Protein AF-A0A1P8UFD6-F1 (afdb_monomer)

Solvent-accessible surface area (backbone atoms only — not comparable to full-atom values): 7555 Å² total; per-residue (Å²): 134,87,45,67,53,75,50,69,72,81,63,64,44,79,50,73,41,66,46,64,85,55,98,42,73,66,56,28,50,53,53,52,51,52,28,51,78,70,67,54,51,80,67,52,35,95,75,38,32,60,72,43,79,49,75,43,75,45,88,86,72,71,88,52,79,48,76,44,81,41,98,66,82,76,79,80,52,69,70,56,52,50,52,51,50,55,52,46,54,53,50,42,54,51,49,48,56,49,31,59,71,72,67,48,57,66,66,62,41,50,53,56,41,50,54,53,51,38,50,73,74,69,51,128

Sequence (124 aa):
MRKYIVSYALDYTHDVSVGVEAETKEAALAKAESAFNEGTIWDDTRRIPLLYDDFNESDGNTLEFEAEEVDAWPKPDASVLDLKSRQMALSVCRQIVQSARDGEDKAQAFDRVYESALLALGGA

pLDDT: mean 90.39, std 9.17, range [41.06, 98.38]

Mean predicted aligned error: 7.66 Å

Nearest PDB structures (foldseek):
  8ap6-assembly1_O  TM=7.204E-01  e=4.189E+00  Trypanosoma brucei brucei

Organism: NCBI:txid1765967

Radius of gyration: 23.04 Å; Cα contacts (8 Å, |Δi|>4): 125; chains: 1; bounding box: 44×55×53 Å

Foldseek 3Di:
DWDKDKDWDFDWDWDWDKDADDPDPVRRVVVCVVCVVVVNLPVCDPRIHTPDTDIHTDPPDDTDMDMDIDPDDDDDDPVVLVVLLVVLVVVLVVQQVVCVVVVHDNVVSVVVSVVSNCVSNVHD

Structure (mmCIF, N/CA/C/O backbone):
data_AF-A0A1P8UFD6-F1
#
_entry.id   AF-A0A1P8UFD6-F1
#
loop_
_atom_site.group_PDB
_atom_site.id
_atom_site.type_symbol
_atom_site.label_atom_id
_atom_site.label_alt_id
_atom_site.label_comp_id
_atom_site.label_asym_id
_atom_site.label_entity_id
_atom_site.label_seq_id
_atom_site.pdbx_PDB_ins_code
_atom_site.Cartn_x
_atom_site.Cartn_y
_atom_site.Cartn_z
_atom_site.occupancy
_atom_site.B_iso_or_equiv
_atom_site.auth_seq_id
_atom_site.auth_comp_id
_atom_site.auth_asym_id
_atom_site.auth_atom_id
_atom_site.pdbx_PDB_model_num
ATOM 1 N N . MET A 1 1 ? 1.266 -31.495 -17.723 1.00 85.25 1 MET A N 1
ATOM 2 C CA . MET A 1 1 ? 1.275 -31.052 -16.310 1.00 85.25 1 MET A CA 1
ATOM 3 C C . MET A 1 1 ? -0.008 -30.285 -16.048 1.00 85.25 1 MET A C 1
ATOM 5 O O . MET A 1 1 ? -0.476 -29.629 -16.972 1.00 85.25 1 MET A O 1
ATOM 9 N N . ARG A 1 2 ? -0.580 -30.413 -14.848 1.00 95.69 2 ARG A N 1
ATOM 10 C CA . ARG A 1 2 ? -1.780 -29.672 -14.422 1.00 95.69 2 ARG A CA 1
ATOM 11 C C . ARG A 1 2 ? -1.380 -28.271 -13.950 1.00 95.69 2 ARG A C 1
ATOM 13 O O . ARG A 1 2 ? -0.229 -28.091 -13.547 1.00 95.69 2 ARG A O 1
ATOM 20 N N . LYS A 1 3 ? -2.285 -27.296 -14.033 1.00 97.50 3 LYS A N 1
ATOM 21 C CA . LYS A 1 3 ? -2.061 -25.928 -13.540 1.00 97.50 3 LYS A CA 1
ATOM 22 C C . LYS A 1 3 ? -2.966 -25.683 -12.343 1.00 97.50 3 LYS A C 1
ATOM 24 O O . LYS A 1 3 ? -4.079 -26.193 -12.311 1.00 97.50 3 LYS A O 1
ATOM 29 N N . TYR A 1 4 ? -2.484 -24.881 -11.405 1.00 97.94 4 TYR A N 1
ATOM 30 C CA . TYR A 1 4 ? -3.227 -24.504 -10.212 1.00 97.94 4 TYR A CA 1
ATOM 31 C C . TYR A 1 4 ? -3.125 -22.995 -9.999 1.00 97.94 4 TYR A C 1
ATOM 33 O O . TYR A 1 4 ? -2.080 -22.403 -10.296 1.00 97.94 4 TYR A O 1
ATOM 41 N N . ILE A 1 5 ? -4.194 -22.387 -9.498 1.00 97.62 5 ILE A N 1
ATOM 42 C CA . ILE A 1 5 ? -4.142 -21.102 -8.799 1.00 97.62 5 ILE A CA 1
ATOM 43 C C . ILE A 1 5 ? -3.935 -21.433 -7.325 1.00 97.62 5 ILE A C 1
ATOM 45 O O . ILE A 1 5 ? -4.635 -22.294 -6.801 1.00 97.62 5 ILE A O 1
ATOM 49 N N . VAL A 1 6 ? -2.958 -20.793 -6.682 1.00 97.31 6 VAL A N 1
ATOM 50 C CA . VAL A 1 6 ? -2.698 -20.949 -5.247 1.00 97.31 6 VAL A CA 1
ATOM 51 C C . VAL A 1 6 ? -2.900 -19.599 -4.581 1.00 97.31 6 VAL A C 1
ATOM 53 O O . VAL A 1 6 ? -2.284 -18.617 -4.998 1.00 97.31 6 VAL A O 1
ATOM 56 N N . SER A 1 7 ? -3.759 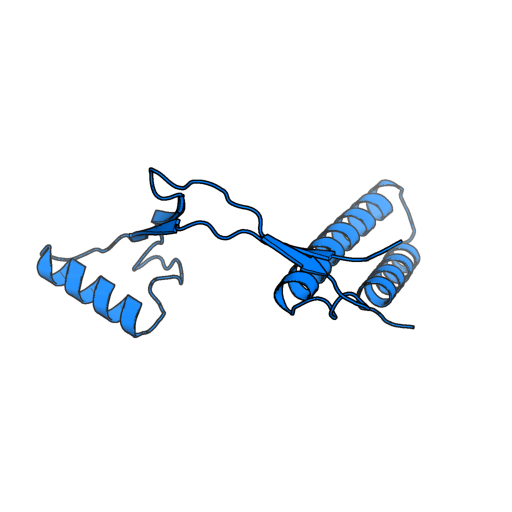-19.554 -3.571 1.00 96.38 7 SER A N 1
ATOM 57 C CA . SER A 1 7 ? -4.133 -18.338 -2.850 1.00 96.38 7 SER A CA 1
ATOM 58 C C . SER A 1 7 ? -4.019 -18.536 -1.345 1.00 96.38 7 SER A C 1
ATOM 60 O O . SER A 1 7 ? -4.054 -19.657 -0.847 1.00 96.38 7 SER A O 1
ATOM 62 N N . TYR A 1 8 ? -3.877 -17.428 -0.629 1.00 95.44 8 TYR A N 1
ATOM 63 C CA . TYR A 1 8 ? -4.041 -17.339 0.816 1.00 95.44 8 TYR A CA 1
ATOM 64 C C . TYR A 1 8 ? -4.620 -15.957 1.138 1.00 95.44 8 TYR A C 1
ATOM 66 O O . TYR A 1 8 ? -4.522 -15.037 0.320 1.00 95.44 8 TYR A O 1
ATOM 74 N N . ALA A 1 9 ? -5.209 -15.811 2.320 1.00 92.69 9 ALA A N 1
ATOM 75 C CA . ALA A 1 9 ? -5.672 -14.535 2.850 1.00 92.69 9 ALA A CA 1
ATOM 76 C C . ALA A 1 9 ? -5.184 -14.380 4.294 1.00 92.69 9 ALA A C 1
ATOM 78 O O . ALA A 1 9 ? -5.015 -15.371 5.002 1.00 92.69 9 ALA A O 1
ATOM 79 N N . LEU A 1 10 ? -4.931 -13.140 4.707 1.00 92.50 10 LEU A N 1
ATOM 80 C CA . LEU A 1 10 ? -4.557 -12.784 6.073 1.00 92.50 10 LEU A CA 1
ATOM 81 C C . LEU A 1 10 ? -5.387 -11.579 6.501 1.00 92.50 10 LEU A C 1
ATOM 83 O O . LEU A 1 10 ? -5.606 -10.666 5.700 1.00 92.50 10 LEU A O 1
ATOM 87 N N . ASP A 1 11 ? -5.806 -11.571 7.762 1.00 92.25 11 ASP A N 1
ATOM 88 C CA . ASP A 1 11 ? -6.469 -10.414 8.344 1.00 92.25 11 ASP A CA 1
ATOM 89 C C . ASP A 1 11 ? -5.426 -9.365 8.737 1.00 92.25 11 ASP A C 1
ATOM 91 O O . ASP A 1 11 ? -4.454 -9.665 9.436 1.00 92.25 11 ASP A O 1
ATOM 95 N N . TYR A 1 12 ? -5.656 -8.123 8.320 1.00 93.00 12 TYR A N 1
ATOM 96 C CA . TYR A 1 12 ? -4.831 -6.975 8.683 1.00 93.00 12 TYR A CA 1
ATOM 97 C C . TYR A 1 12 ? -5.666 -5.923 9.411 1.00 93.00 12 TYR A C 1
ATOM 99 O O . TYR A 1 12 ? -6.829 -5.688 9.078 1.00 93.00 12 TYR A O 1
ATOM 107 N N . THR A 1 13 ? -5.038 -5.249 10.367 1.00 94.69 13 THR A N 1
ATOM 108 C CA . THR A 1 13 ? -5.534 -4.009 10.965 1.00 94.69 13 THR A CA 1
ATOM 109 C C . THR A 1 13 ? -4.897 -2.827 10.246 1.00 94.69 13 THR A C 1
ATOM 111 O O . THR A 1 13 ? -3.683 -2.797 10.063 1.00 94.69 13 THR A O 1
ATOM 114 N N . HIS A 1 14 ? -5.713 -1.860 9.822 1.00 95.25 14 HIS A N 1
ATOM 115 C CA . HIS A 1 14 ? -5.233 -0.602 9.247 1.00 95.25 14 HIS A CA 1
ATOM 116 C C . HIS A 1 14 ? -5.062 0.430 10.358 1.00 95.25 14 HIS A C 1
ATOM 118 O O . HIS A 1 14 ? -6.049 0.928 10.902 1.00 95.25 14 HIS A O 1
ATOM 124 N N . ASP A 1 15 ? -3.816 0.732 10.704 1.00 95.00 15 ASP A N 1
ATOM 125 C CA . ASP A 1 15 ? -3.471 1.665 11.768 1.00 95.00 15 ASP A CA 1
ATOM 126 C C . ASP A 1 15 ? -3.040 3.001 11.170 1.00 95.00 15 ASP A C 1
ATOM 128 O O . ASP A 1 15 ? -2.092 3.091 10.389 1.00 95.00 15 ASP A O 1
ATOM 132 N N . VAL A 1 16 ? -3.742 4.066 11.558 1.00 96.31 16 VAL A N 1
ATOM 133 C CA . VAL A 1 16 ? -3.564 5.394 10.967 1.00 96.31 16 VAL A CA 1
ATOM 134 C C . VAL A 1 16 ? -3.510 6.444 12.058 1.00 96.31 16 VAL A C 1
ATOM 136 O O . VAL A 1 16 ? -4.338 6.473 12.968 1.00 96.31 16 VAL A O 1
ATOM 139 N N . SER A 1 17 ? -2.531 7.339 11.964 1.00 97.62 17 SER A N 1
ATOM 140 C CA . SER A 1 17 ? -2.415 8.508 12.832 1.00 97.62 17 SER A CA 1
ATOM 141 C C . SER A 1 17 ? -2.255 9.766 11.995 1.00 97.62 17 SER A C 1
ATOM 143 O O . SER A 1 17 ? -1.407 9.828 11.109 1.00 97.62 17 SER A O 1
ATOM 145 N N . VAL A 1 18 ? -3.029 10.799 12.320 1.00 98.19 18 VAL A N 1
ATOM 146 C CA . VAL A 1 18 ? -2.941 12.121 11.691 1.00 98.19 18 VAL A CA 1
ATOM 147 C C . VAL A 1 18 ? -2.715 13.205 12.734 1.00 98.19 18 VAL A C 1
ATOM 149 O O . VAL A 1 18 ? -3.159 13.099 13.879 1.00 98.19 18 VAL A O 1
ATOM 152 N N . GLY A 1 19 ? -2.028 14.273 12.340 1.00 98.12 19 GLY A N 1
ATOM 153 C CA . GLY A 1 19 ? -1.910 15.470 13.160 1.00 98.12 19 GLY A CA 1
ATOM 154 C C . GLY A 1 19 ? -3.186 16.297 13.072 1.00 98.12 19 GLY A C 1
ATOM 155 O O . GLY A 1 19 ? -3.683 16.556 11.981 1.00 98.12 19 GLY A O 1
ATOM 156 N N . VAL A 1 20 ? -3.718 16.744 14.209 1.00 97.69 20 VAL A N 1
ATOM 157 C CA . VAL A 1 20 ? -4.866 17.659 14.233 1.00 97.69 20 VAL A CA 1
ATOM 158 C C . VAL A 1 20 ? -4.644 18.738 15.279 1.00 97.69 20 VAL A C 1
ATOM 160 O O . VAL A 1 20 ? -4.549 18.457 16.472 1.00 97.69 20 VAL A O 1
ATOM 163 N N . GLU A 1 21 ? -4.624 19.992 14.837 1.00 97.62 21 GLU A N 1
ATOM 164 C CA . GLU A 1 21 ? -4.659 21.144 15.737 1.00 97.62 21 GLU A CA 1
ATOM 165 C C . GLU A 1 21 ? -6.111 21.516 16.063 1.00 97.62 21 GLU A C 1
ATOM 167 O O . GLU A 1 21 ? -6.923 21.802 15.172 1.00 97.62 21 GLU A O 1
ATOM 172 N N . ALA A 1 22 ? -6.464 21.530 17.347 1.00 97.50 22 ALA A N 1
ATOM 173 C CA . ALA A 1 22 ? -7.780 21.941 17.824 1.00 97.50 22 ALA A CA 1
ATOM 174 C C . ALA A 1 22 ? -7.724 22.425 19.280 1.00 97.50 22 ALA A C 1
ATOM 176 O O . ALA A 1 22 ? -6.801 22.095 20.018 1.00 97.50 22 ALA A O 1
ATOM 177 N N . GLU A 1 23 ? -8.736 23.190 19.692 1.00 97.62 23 GLU A N 1
ATOM 178 C CA . GLU A 1 23 ? -8.850 23.710 21.063 1.00 97.62 23 GLU A CA 1
ATOM 179 C C . GLU A 1 23 ? -9.205 22.616 22.082 1.00 97.62 23 GLU A C 1
ATOM 181 O O . GLU A 1 23 ? -8.850 22.721 23.255 1.00 97.62 23 GLU A O 1
ATOM 186 N N . THR A 1 24 ? -9.890 21.555 21.641 1.00 98.38 24 THR A N 1
ATOM 187 C CA . THR A 1 24 ? -10.275 20.410 22.474 1.00 98.38 24 THR A CA 1
ATOM 188 C C . THR A 1 24 ? -10.092 19.091 21.733 1.00 98.38 24 THR A C 1
ATOM 190 O O . THR A 1 24 ? -10.006 19.046 20.501 1.00 98.38 24 THR A O 1
ATOM 193 N N . LYS A 1 25 ? -10.083 17.991 22.494 1.00 98.12 25 LYS A N 1
ATOM 194 C CA . LYS A 1 25 ? -10.028 16.632 21.947 1.00 98.12 25 LYS A CA 1
ATOM 195 C C . LYS A 1 25 ? -11.230 16.343 21.046 1.00 98.12 25 LYS A C 1
ATOM 197 O O . LYS A 1 25 ? -11.075 15.757 19.982 1.00 98.12 25 LYS A O 1
ATOM 202 N N . GLU A 1 26 ? -12.417 16.779 21.444 1.00 98.38 26 GLU A N 1
ATOM 203 C CA . GLU A 1 26 ? -13.665 16.566 20.708 1.00 98.38 26 GLU A CA 1
ATOM 204 C C . GLU A 1 26 ? -13.637 17.306 19.368 1.00 98.38 26 GLU A C 1
ATOM 206 O O . GLU A 1 26 ? -14.022 16.751 18.342 1.00 98.38 26 GLU A O 1
ATOM 211 N N . ALA A 1 27 ? -13.105 18.532 19.354 1.00 98.19 27 ALA A N 1
ATOM 212 C CA . ALA A 1 27 ? -12.911 19.285 18.122 1.00 98.19 27 ALA A CA 1
ATOM 213 C C . ALA A 1 27 ? -11.859 18.632 17.208 1.00 98.19 27 ALA A C 1
ATOM 215 O O . ALA A 1 27 ? -12.016 18.666 15.988 1.00 98.19 27 ALA A O 1
ATOM 216 N N . ALA A 1 28 ? -10.809 18.018 17.768 1.00 98.06 28 ALA A N 1
ATOM 217 C CA . ALA A 1 28 ? -9.837 17.261 16.982 1.00 98.06 28 ALA A CA 1
ATOM 218 C C . ALA A 1 28 ? -10.472 16.021 16.329 1.00 98.06 28 ALA A C 1
ATOM 220 O O . ALA A 1 28 ? -10.290 15.800 15.133 1.00 98.06 28 ALA A O 1
ATOM 221 N N . LEU A 1 29 ? -11.271 15.263 17.089 1.00 98.12 29 LEU A N 1
ATOM 222 C CA . LEU A 1 29 ? -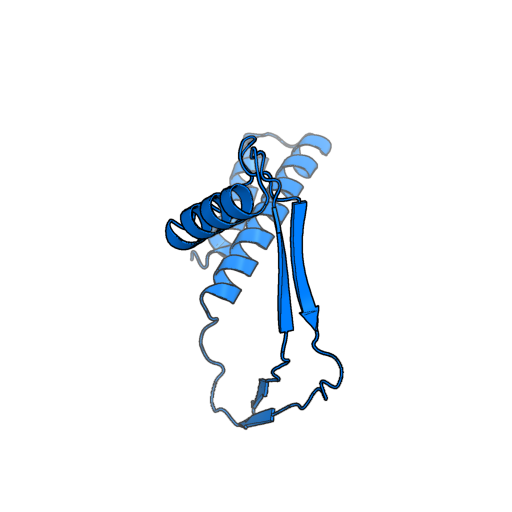11.998 14.094 16.586 1.00 98.12 29 LEU A CA 1
ATOM 223 C C . LEU A 1 29 ? -12.968 14.474 15.463 1.00 98.12 29 LEU A C 1
ATOM 225 O O . LEU A 1 29 ? -12.919 13.872 14.396 1.00 98.12 29 LEU A O 1
ATOM 229 N N . ALA A 1 30 ? -13.772 15.525 15.655 1.00 98.00 30 ALA A N 1
ATOM 230 C CA . ALA A 1 30 ? -14.714 15.990 14.637 1.00 98.00 30 ALA A CA 1
ATOM 231 C C . ALA A 1 30 ? -14.011 16.440 13.342 1.00 98.00 30 ALA A C 1
ATOM 233 O O . ALA A 1 30 ? -14.503 16.189 12.243 1.00 98.00 30 ALA A O 1
ATOM 234 N N . LYS A 1 31 ? -12.838 17.084 13.451 1.00 97.69 31 LYS A N 1
ATOM 235 C CA . LYS A 1 31 ? -12.031 17.466 12.280 1.00 97.69 31 LYS A CA 1
ATOM 236 C C . LYS A 1 31 ? -11.500 16.247 11.525 1.00 97.69 31 LYS A C 1
ATOM 238 O O . LYS A 1 31 ? -11.565 16.243 10.297 1.00 97.69 31 LYS A O 1
ATOM 243 N N . ALA A 1 32 ? -10.979 15.247 12.237 1.00 97.69 32 ALA A N 1
ATOM 244 C CA . ALA A 1 32 ? -10.490 14.013 11.624 1.00 97.69 32 ALA A CA 1
ATOM 245 C C . ALA A 1 32 ? -11.631 13.237 10.948 1.00 97.69 32 ALA A C 1
ATOM 247 O O . ALA A 1 32 ? -11.498 12.829 9.800 1.00 97.69 32 ALA A O 1
ATOM 248 N N . GLU A 1 33 ? -12.777 13.108 11.616 1.00 97.81 33 GLU A N 1
ATOM 249 C CA . GLU A 1 33 ? -13.957 12.425 11.079 1.00 97.81 33 GLU A CA 1
ATOM 250 C C . GLU A 1 33 ? -14.498 13.110 9.813 1.00 97.81 33 GLU A C 1
ATOM 252 O O . GLU A 1 33 ? -14.782 12.436 8.825 1.00 97.81 33 GLU A O 1
ATOM 257 N N . SER A 1 34 ? -14.573 14.448 9.792 1.00 97.88 34 SER A N 1
ATOM 258 C CA . SER A 1 34 ? -14.956 15.198 8.582 1.00 97.88 34 SER A CA 1
ATOM 259 C C . SER A 1 34 ? -13.998 14.913 7.426 1.00 97.88 34 SER A C 1
ATOM 261 O O . SER A 1 34 ? -14.440 14.579 6.332 1.00 97.88 34 SER A O 1
ATOM 263 N N . ALA A 1 35 ? -12.684 14.970 7.677 1.00 97.38 35 ALA A N 1
ATOM 264 C CA . ALA A 1 35 ? -11.677 14.696 6.654 1.00 97.38 35 ALA A CA 1
ATOM 265 C C . ALA A 1 35 ? -11.747 13.250 6.136 1.00 97.38 35 ALA A C 1
ATOM 267 O O . ALA A 1 35 ? -11.576 13.021 4.939 1.00 97.38 35 ALA A O 1
ATOM 268 N N . PHE A 1 36 ? -12.028 12.277 7.009 1.00 97.25 36 PHE A N 1
ATOM 269 C CA . PHE A 1 36 ? -12.223 10.884 6.610 1.00 97.25 36 PHE A CA 1
ATOM 270 C C . PHE A 1 36 ? -13.444 10.737 5.696 1.00 97.25 36 PHE A C 1
ATOM 272 O O . PHE A 1 36 ? -13.336 10.172 4.611 1.00 97.25 36 PHE A O 1
ATOM 279 N N . ASN A 1 37 ? -14.583 11.309 6.092 1.00 97.94 37 ASN A N 1
ATOM 280 C CA . ASN A 1 37 ? -15.826 11.255 5.318 1.00 97.94 37 ASN A CA 1
ATOM 281 C C . ASN A 1 37 ? -15.719 11.977 3.965 1.00 97.94 37 ASN A C 1
ATOM 283 O O . ASN A 1 37 ? -16.373 11.590 2.999 1.00 97.94 37 ASN A O 1
ATOM 287 N N . GLU A 1 38 ? -14.888 13.016 3.889 1.00 97.31 38 GLU A N 1
ATOM 288 C CA . GLU A 1 38 ? -14.572 13.742 2.655 1.00 97.31 38 GLU A CA 1
ATOM 289 C C . GLU A 1 38 ? -13.500 13.042 1.800 1.00 97.31 38 GLU A C 1
ATOM 291 O O . GLU A 1 38 ? -13.257 13.459 0.670 1.00 97.31 38 GLU A O 1
ATOM 296 N N . GLY A 1 39 ? -12.851 11.994 2.319 1.00 96.56 39 GLY A N 1
ATOM 297 C CA . GLY A 1 39 ? -11.765 11.280 1.645 1.00 96.56 39 GLY A CA 1
ATOM 298 C C . GLY A 1 39 ? -10.435 12.039 1.596 1.00 96.56 39 GLY A C 1
ATOM 299 O O . GLY A 1 39 ? -9.544 11.630 0.862 1.00 96.56 39 GLY A O 1
ATOM 300 N N . THR A 1 40 ? -10.284 13.118 2.370 1.00 96.94 40 THR A N 1
ATOM 301 C CA . THR A 1 40 ? -9.105 14.009 2.358 1.00 96.94 40 THR A CA 1
ATOM 302 C C . THR A 1 40 ? -8.132 13.755 3.510 1.00 96.94 40 THR A C 1
ATOM 304 O O . THR A 1 40 ? -7.071 14.373 3.589 1.00 96.94 40 THR A O 1
ATOM 307 N N . ILE A 1 41 ? -8.463 12.838 4.427 1.00 96.56 41 ILE A N 1
ATOM 308 C CA . ILE A 1 41 ? -7.606 12.501 5.578 1.00 96.56 41 ILE A CA 1
ATOM 309 C C . ILE A 1 41 ? -6.241 11.917 5.166 1.00 96.56 41 ILE A C 1
ATOM 311 O O . ILE A 1 41 ? -5.286 11.998 5.933 1.00 96.56 41 ILE A O 1
ATOM 315 N N . TRP A 1 42 ? -6.142 11.387 3.945 1.00 96.50 42 TRP A N 1
ATOM 316 C CA . TRP A 1 42 ? -4.950 10.745 3.381 1.00 96.50 42 TRP A CA 1
ATOM 317 C C . TRP A 1 42 ? -4.052 11.699 2.581 1.00 96.50 42 TRP A C 1
ATOM 319 O O . TRP A 1 42 ? -2.990 11.297 2.117 1.00 96.50 42 TRP A O 1
ATOM 329 N N . ASP A 1 43 ? -4.457 12.960 2.408 1.00 96.19 43 ASP A N 1
ATOM 330 C CA . ASP A 1 43 ? -3.799 13.906 1.493 1.00 96.19 43 ASP A CA 1
ATOM 331 C C . ASP A 1 43 ? -2.448 14.448 2.008 1.00 96.19 43 ASP A C 1
ATOM 333 O O . ASP A 1 43 ? -1.822 15.265 1.331 1.00 96.19 43 ASP A O 1
ATOM 337 N N . ASP A 1 44 ? -2.019 14.054 3.213 1.00 96.19 44 ASP A N 1
ATOM 338 C CA . ASP A 1 44 ? -0.800 14.520 3.896 1.00 96.19 44 ASP A CA 1
ATOM 339 C C . ASP A 1 44 ? -0.590 16.044 3.791 1.00 96.19 44 ASP A C 1
ATOM 341 O O . ASP A 1 44 ? 0.397 16.576 3.271 1.00 96.19 44 ASP A O 1
ATOM 345 N N . THR A 1 45 ? -1.590 16.795 4.250 1.00 96.00 45 THR A N 1
ATOM 346 C CA . THR A 1 45 ? -1.558 18.259 4.163 1.00 96.00 45 THR A CA 1
ATOM 347 C C . THR A 1 45 ? -0.911 18.863 5.401 1.00 96.00 45 THR A C 1
ATOM 349 O O . THR A 1 45 ? -1.005 18.328 6.496 1.00 96.00 45 THR A O 1
ATOM 352 N N . ARG A 1 46 ? -0.368 20.085 5.308 1.00 94.19 46 ARG A N 1
ATOM 353 C CA . ARG A 1 46 ? 0.150 20.795 6.501 1.00 94.19 46 ARG A CA 1
ATOM 354 C C . ARG A 1 46 ? -0.880 20.973 7.625 1.00 94.19 46 ARG A C 1
ATOM 356 O O . ARG A 1 46 ? -0.490 21.164 8.768 1.00 94.19 46 ARG A O 1
ATOM 363 N N . ARG A 1 47 ? -2.176 20.978 7.294 1.00 92.69 47 ARG A N 1
ATOM 364 C CA . ARG A 1 47 ? -3.278 21.153 8.254 1.00 92.69 47 ARG A CA 1
ATOM 365 C C . ARG A 1 47 ? -3.645 19.842 8.951 1.00 92.69 47 ARG A C 1
ATOM 367 O O . ARG A 1 47 ? -4.064 19.879 10.102 1.00 92.69 47 ARG A O 1
ATOM 374 N N . ILE A 1 48 ? -3.533 18.728 8.231 1.00 96.25 48 ILE A N 1
ATOM 375 C CA . ILE A 1 48 ? -3.776 17.369 8.717 1.00 96.25 48 ILE A CA 1
ATOM 376 C C . ILE A 1 48 ? -2.647 16.496 8.155 1.00 96.25 48 ILE A C 1
ATOM 378 O O . ILE A 1 48 ? -2.837 15.874 7.107 1.00 96.25 48 ILE A O 1
ATOM 382 N N . PRO A 1 49 ? -1.441 16.546 8.753 1.00 98.00 49 PRO A N 1
ATOM 383 C CA . PRO A 1 49 ? -0.321 15.751 8.269 1.00 98.00 49 PRO A CA 1
ATOM 384 C C . PRO A 1 49 ? -0.572 14.278 8.574 1.00 98.00 49 PRO A C 1
ATOM 386 O O . PRO A 1 49 ? -1.066 13.946 9.659 1.00 98.00 49 PRO A O 1
ATOM 389 N N . LEU A 1 50 ? -0.208 13.405 7.640 1.00 97.88 50 LEU A N 1
ATOM 390 C CA . LEU A 1 50 ? -0.271 11.963 7.838 1.00 97.88 50 LEU A CA 1
ATOM 391 C C . LEU A 1 50 ? 0.968 11.539 8.631 1.00 97.88 50 LEU A C 1
ATOM 393 O O 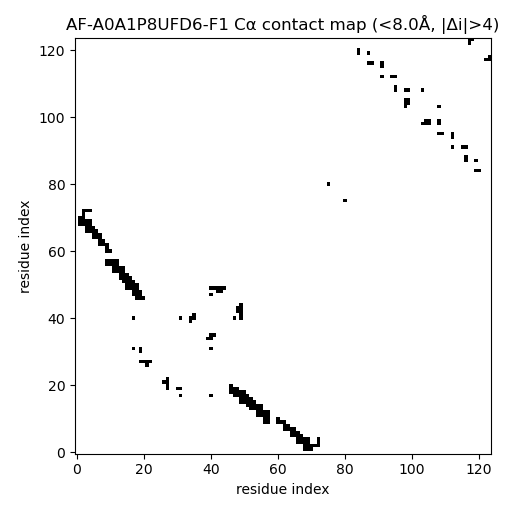. LEU A 1 50 ? 2.099 11.686 8.175 1.00 97.88 50 LEU A O 1
ATOM 397 N N . LEU A 1 51 ? 0.765 11.080 9.865 1.00 97.88 51 LEU A N 1
ATOM 398 C CA . LEU A 1 51 ? 1.854 10.759 10.794 1.00 97.88 51 LEU A CA 1
ATOM 399 C C . LEU A 1 51 ? 2.225 9.276 10.760 1.00 97.88 51 LEU A C 1
ATOM 401 O O . LEU A 1 51 ? 3.379 8.929 11.002 1.00 97.88 51 LEU A O 1
ATOM 405 N N . TYR A 1 52 ? 1.242 8.417 10.502 1.00 97.06 52 TYR A N 1
ATOM 406 C CA . TYR A 1 52 ? 1.403 6.975 10.379 1.00 97.06 52 TYR A CA 1
ATOM 407 C C . TYR A 1 52 ? 0.267 6.419 9.520 1.00 97.06 52 TYR A C 1
ATOM 409 O O . TYR A 1 52 ? -0.876 6.848 9.682 1.00 97.06 52 TYR A O 1
ATOM 417 N N . ASP A 1 53 ? 0.595 5.497 8.624 1.00 96.50 53 ASP A N 1
ATOM 418 C CA . ASP A 1 53 ? -0.340 4.787 7.754 1.00 96.50 53 ASP A CA 1
ATOM 419 C C . ASP A 1 53 ? 0.291 3.441 7.409 1.00 96.50 53 ASP A C 1
ATOM 421 O O . ASP A 1 53 ? 1.264 3.388 6.650 1.00 96.50 53 ASP A O 1
ATOM 425 N N . ASP A 1 54 ? -0.194 2.378 8.046 1.00 96.12 54 ASP A N 1
ATOM 426 C CA . ASP A 1 54 ? 0.319 1.035 7.805 1.00 96.12 54 ASP A CA 1
ATOM 427 C C . ASP A 1 54 ? -0.732 -0.047 8.074 1.00 96.12 54 ASP A C 1
ATOM 429 O O . ASP A 1 54 ? -1.694 0.149 8.823 1.00 96.12 54 ASP A O 1
ATOM 433 N N . PHE A 1 55 ? -0.515 -1.217 7.480 1.00 94.31 55 PHE A N 1
ATOM 434 C CA . PHE A 1 55 ? -1.302 -2.416 7.739 1.00 94.31 55 PHE A CA 1
ATOM 435 C C . PHE A 1 55 ? -0.488 -3.386 8.590 1.00 94.31 55 PHE A C 1
ATOM 437 O O . PHE A 1 55 ? 0.538 -3.904 8.153 1.00 94.31 55 PHE A O 1
ATOM 444 N N . ASN A 1 56 ? -0.983 -3.688 9.785 1.00 92.69 56 ASN A N 1
ATOM 445 C CA . ASN A 1 56 ? -0.378 -4.663 10.682 1.00 92.69 56 ASN A CA 1
ATOM 446 C C . ASN A 1 56 ? -1.133 -5.990 10.601 1.00 92.69 56 ASN A C 1
ATOM 448 O O . ASN A 1 56 ? -2.363 -6.010 10.644 1.00 92.69 56 ASN A O 1
ATOM 452 N N . GLU A 1 57 ? -0.411 -7.106 10.481 1.00 91.69 57 GLU A N 1
ATOM 453 C CA . GLU A 1 57 ? -1.027 -8.434 10.570 1.00 91.69 57 GLU A CA 1
ATOM 454 C C . GLU A 1 57 ? -1.687 -8.603 11.936 1.00 91.69 57 GLU A C 1
ATOM 456 O O . GLU A 1 57 ? -1.084 -8.320 12.972 1.00 91.69 57 GLU A O 1
ATOM 461 N N . SER A 1 58 ? -2.927 -9.080 11.936 1.00 88.44 58 SER A N 1
ATOM 462 C CA . SER A 1 58 ? -3.629 -9.397 13.173 1.00 88.44 58 SER A CA 1
ATOM 463 C C . SER A 1 58 ? -2.965 -10.587 13.877 1.00 88.44 58 SER A C 1
ATOM 465 O O . SER A 1 58 ? -2.656 -11.611 13.257 1.00 88.44 58 SER A O 1
ATOM 467 N N . ASP A 1 59 ? -2.765 -10.476 15.192 1.00 82.69 59 ASP A N 1
ATOM 468 C CA . ASP A 1 59 ? -2.220 -11.567 16.003 1.00 82.69 59 ASP A CA 1
ATOM 469 C C . ASP A 1 59 ? -3.089 -12.831 15.891 1.00 82.69 59 ASP A C 1
ATOM 471 O O . ASP A 1 59 ? -4.317 -12.782 15.970 1.00 82.69 59 ASP A O 1
ATOM 475 N N . GLY A 1 60 ? -2.440 -13.992 15.765 1.00 82.44 60 GLY A N 1
ATOM 476 C CA . GLY A 1 60 ? -3.121 -15.290 15.692 1.00 82.44 60 GLY A CA 1
ATOM 477 C C . GLY A 1 60 ? -3.513 -15.738 14.282 1.00 82.44 60 GLY A C 1
ATOM 478 O O . GLY A 1 60 ? -4.102 -16.812 14.141 1.00 82.44 60 GLY A O 1
ATOM 479 N N . ASN A 1 61 ? -3.145 -14.981 13.246 1.00 80.38 61 ASN A N 1
ATOM 480 C CA . ASN A 1 61 ? -3.276 -15.427 11.865 1.00 80.38 61 ASN A CA 1
ATOM 481 C C . ASN A 1 61 ? -2.542 -16.759 11.639 1.00 80.38 61 ASN A C 1
ATOM 483 O O . ASN A 1 61 ? -1.351 -16.900 11.925 1.00 80.38 61 ASN A O 1
ATOM 487 N N . THR A 1 62 ? -3.256 -17.739 11.085 1.00 82.12 62 THR A N 1
ATOM 488 C CA . THR A 1 62 ? -2.655 -18.962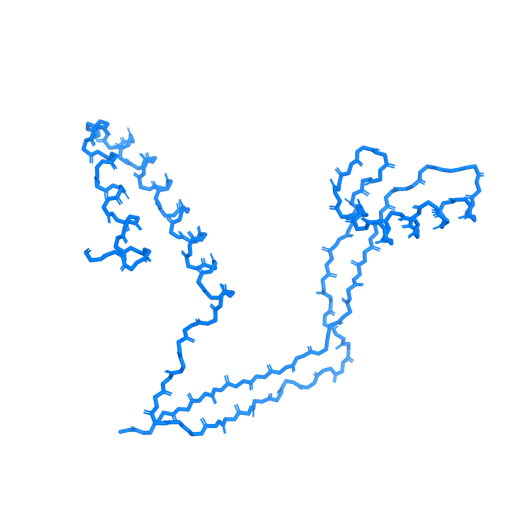 10.546 1.00 82.12 62 THR A CA 1
ATOM 489 C C . THR A 1 62 ? -2.705 -18.865 9.033 1.00 82.12 62 THR A C 1
ATOM 491 O O . THR A 1 62 ? -3.781 -18.799 8.449 1.00 82.12 62 THR A O 1
ATOM 494 N N . LEU A 1 63 ? -1.536 -18.814 8.398 1.00 89.06 63 LEU A N 1
ATOM 495 C CA . LEU A 1 63 ? -1.448 -18.735 6.947 1.00 89.06 63 LEU A CA 1
ATOM 496 C C . LEU A 1 63 ? -1.822 -20.094 6.344 1.00 89.06 63 LEU A C 1
ATOM 498 O O . LEU A 1 63 ? -1.064 -21.060 6.452 1.00 89.06 63 LEU A O 1
ATOM 502 N N . GLU A 1 64 ? -2.985 -20.152 5.700 1.00 93.88 64 GLU A N 1
ATOM 503 C CA . GLU A 1 64 ? -3.492 -21.343 5.019 1.00 93.88 64 GLU A CA 1
ATOM 504 C C . GLU A 1 64 ? -3.508 -21.127 3.505 1.00 93.88 64 GLU A C 1
ATOM 506 O O . GLU A 1 64 ? -3.999 -20.116 3.004 1.00 93.88 64 GLU A O 1
ATOM 511 N N . PHE A 1 65 ? -2.941 -22.088 2.772 1.00 96.81 65 PHE A N 1
ATOM 512 C CA . PHE A 1 65 ? -2.941 -22.074 1.314 1.00 96.81 65 PHE A CA 1
ATOM 513 C C . PHE A 1 65 ? -4.096 -22.904 0.767 1.00 96.81 65 PHE A C 1
ATOM 515 O O . PHE A 1 65 ? -4.275 -24.065 1.136 1.00 96.81 65 PHE A O 1
ATOM 522 N N . GLU A 1 66 ? -4.789 -22.340 -0.210 1.00 97.38 66 GLU A N 1
ATOM 523 C CA . GLU A 1 66 ? -5.797 -23.015 -1.013 1.00 97.38 66 GLU A CA 1
ATOM 524 C C . GLU A 1 66 ? -5.290 -23.173 -2.445 1.00 97.38 66 GLU A C 1
ATOM 526 O O . GLU A 1 66 ? -4.544 -22.329 -2.948 1.00 97.38 66 GLU A O 1
ATOM 531 N N . ALA A 1 67 ? -5.670 -24.267 -3.107 1.00 97.81 67 ALA A N 1
ATOM 532 C CA . ALA A 1 67 ? -5.279 -24.539 -4.483 1.00 97.81 67 ALA A CA 1
ATOM 533 C C . ALA A 1 67 ? -6.476 -24.992 -5.325 1.00 97.81 67 ALA A C 1
ATOM 535 O O . ALA A 1 67 ? -7.147 -25.968 -4.990 1.00 97.81 67 ALA A O 1
ATOM 536 N N . GLU A 1 68 ? -6.686 -24.327 -6.457 1.00 97.81 68 GLU A N 1
ATOM 537 C CA . GLU A 1 68 ? -7.736 -24.637 -7.430 1.00 97.81 68 GLU A CA 1
ATOM 538 C C . GLU A 1 68 ? -7.103 -25.072 -8.758 1.00 97.81 68 GLU A C 1
ATOM 540 O O . GLU A 1 68 ? -6.261 -24.361 -9.309 1.00 97.81 68 GLU A O 1
ATOM 545 N N . GLU A 1 69 ? -7.473 -26.250 -9.278 1.00 97.94 69 GLU A N 1
ATOM 546 C CA . GLU A 1 69 ? -7.004 -26.724 -10.590 1.00 97.94 69 GLU A CA 1
ATOM 547 C C . GLU A 1 69 ? -7.676 -25.931 -11.718 1.00 97.94 69 GLU A C 1
ATOM 549 O O . GLU A 1 69 ? -8.893 -25.772 -11.727 1.00 97.94 69 GLU A O 1
ATOM 554 N N . VAL A 1 70 ? -6.894 -25.473 -12.698 1.00 97.81 70 VAL A N 1
ATOM 555 C CA . VAL A 1 70 ? -7.388 -24.666 -13.824 1.00 97.81 70 VAL A CA 1
ATOM 556 C C . VAL A 1 70 ? -6.833 -25.147 -15.163 1.00 97.81 70 VAL A C 1
ATOM 558 O O . VAL A 1 70 ? -5.689 -25.593 -15.263 1.00 97.81 70 VAL A O 1
ATOM 561 N N . ASP A 1 71 ? -7.603 -24.976 -16.237 1.00 97.38 71 ASP A N 1
ATOM 562 C CA . ASP A 1 71 ? -7.145 -25.291 -17.600 1.00 97.38 71 ASP A CA 1
ATOM 563 C C . ASP A 1 71 ? -6.116 -24.259 -18.112 1.00 97.38 71 ASP A C 1
ATOM 565 O O . ASP A 1 71 ? -5.131 -24.567 -18.808 1.00 97.38 71 ASP A O 1
ATOM 569 N N . ALA A 1 72 ? -6.306 -22.997 -17.727 1.00 96.50 72 ALA A N 1
ATOM 570 C CA . ALA A 1 72 ? -5.440 -21.875 -18.056 1.00 96.50 72 ALA A CA 1
ATOM 571 C C . ALA A 1 72 ? -5.416 -20.846 -16.922 1.00 96.50 72 ALA A C 1
ATOM 573 O O . ALA A 1 72 ? -6.386 -20.699 -16.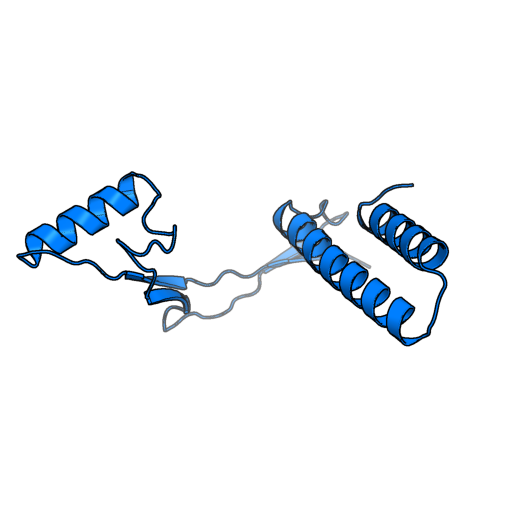186 1.00 96.50 72 ALA A O 1
ATOM 574 N N . TRP A 1 73 ? -4.305 -20.117 -16.800 1.00 95.88 73 TRP A N 1
ATOM 575 C CA . TRP A 1 73 ? -4.226 -18.999 -15.866 1.00 95.88 73 TRP A CA 1
ATOM 576 C C . TRP A 1 73 ? -5.119 -17.845 -16.336 1.00 95.88 73 TRP A C 1
ATOM 578 O O . TRP A 1 73 ? -5.182 -17.588 -17.545 1.00 95.88 73 TRP A O 1
ATOM 588 N N . PRO A 1 74 ? -5.775 -17.126 -15.409 1.00 94.31 74 PRO A N 1
ATOM 589 C CA . PRO A 1 74 ? -6.520 -15.928 -15.752 1.00 94.31 74 PRO A CA 1
ATOM 590 C C . PRO A 1 74 ? -5.575 -14.845 -16.283 1.00 94.31 74 PRO A C 1
ATOM 592 O O . PRO A 1 74 ? -4.357 -14.873 -16.071 1.00 94.31 74 PRO A O 1
ATOM 595 N N . LYS A 1 75 ? -6.146 -13.855 -16.976 1.00 94.38 75 LYS A N 1
ATOM 596 C CA . LYS A 1 75 ? -5.399 -12.633 -17.283 1.00 94.38 75 LYS A CA 1
ATOM 597 C C . LYS A 1 75 ? -4.981 -11.958 -15.966 1.00 94.38 75 LYS A C 1
ATOM 599 O O . LYS A 1 75 ? -5.739 -12.039 -15.001 1.00 94.38 75 LYS A O 1
ATOM 604 N N . PRO A 1 76 ? -3.814 -11.292 -15.922 1.00 92.94 76 PRO A N 1
ATOM 605 C CA . PRO A 1 76 ? -3.410 -10.535 -14.747 1.00 92.94 76 PRO A CA 1
ATOM 606 C C . PRO A 1 76 ? -4.472 -9.507 -14.355 1.00 92.94 76 PRO A C 1
ATOM 608 O O . PRO A 1 76 ? -5.014 -8.822 -15.225 1.00 92.94 76 PRO A O 1
ATOM 611 N N . ASP A 1 77 ? -4.728 -9.402 -13.055 1.00 95.25 77 ASP A N 1
ATOM 612 C CA . ASP A 1 77 ? -5.567 -8.352 -12.489 1.00 95.25 77 ASP A CA 1
ATOM 613 C C . ASP A 1 77 ? -4.951 -6.957 -12.717 1.00 95.25 77 ASP A C 1
ATOM 615 O O . ASP A 1 77 ? -3.740 -6.822 -12.933 1.00 95.25 77 ASP A O 1
ATOM 619 N N . ALA A 1 78 ? -5.777 -5.911 -12.645 1.00 91.44 78 ALA A N 1
ATOM 620 C CA . ALA A 1 78 ? -5.339 -4.524 -12.772 1.00 91.44 78 ALA A CA 1
ATOM 621 C C . ALA A 1 78 ? -4.218 -4.162 -11.781 1.00 91.44 78 ALA A C 1
ATOM 623 O O . ALA A 1 78 ? -3.283 -3.464 -12.167 1.00 91.44 78 ALA A O 1
ATOM 624 N N . SER A 1 79 ? -4.248 -4.695 -10.555 1.00 92.31 79 SER A N 1
ATOM 625 C CA . SER A 1 79 ? -3.178 -4.516 -9.560 1.00 92.31 79 SER A CA 1
ATOM 626 C C . SER A 1 79 ? -1.822 -5.043 -10.048 1.00 92.31 79 SER A C 1
ATOM 628 O O . SER A 1 79 ? -0.787 -4.400 -9.872 1.00 92.31 79 SER A O 1
ATOM 630 N N . VAL A 1 80 ? -1.813 -6.186 -10.740 1.00 92.50 80 VAL A N 1
ATOM 631 C CA . VAL A 1 80 ? -0.599 -6.775 -11.323 1.00 92.50 80 VAL A CA 1
ATOM 632 C C . VAL A 1 80 ? -0.122 -5.960 -12.524 1.00 92.50 80 VAL A C 1
ATOM 634 O O . VAL A 1 80 ? 1.084 -5.821 -12.738 1.00 92.50 80 VAL A O 1
ATOM 637 N N . LEU A 1 81 ? -1.048 -5.427 -13.324 1.00 89.69 81 LEU A N 1
ATOM 638 C CA . LEU A 1 81 ? -0.710 -4.552 -14.449 1.00 89.69 81 LEU A CA 1
ATOM 639 C C . LEU A 1 81 ? -0.103 -3.227 -13.967 1.00 89.69 81 LEU A C 1
ATOM 641 O O . LEU A 1 81 ? 0.917 -2.806 -14.514 1.00 89.69 81 LEU A O 1
ATOM 645 N N . ASP A 1 82 ? -0.661 -2.618 -12.919 1.00 88.19 82 ASP A N 1
ATOM 646 C CA . ASP A 1 82 ? -0.113 -1.405 -12.303 1.00 88.19 82 ASP A CA 1
ATOM 647 C C . ASP A 1 82 ? 1.288 -1.649 -11.724 1.00 88.19 82 ASP A C 1
ATOM 649 O O . ASP A 1 82 ? 2.231 -0.913 -12.033 1.00 88.19 82 ASP A O 1
ATOM 653 N N . LEU A 1 83 ? 1.473 -2.754 -10.990 1.00 89.19 83 LEU A N 1
ATOM 654 C CA . LEU A 1 83 ? 2.780 -3.155 -10.467 1.00 89.19 83 LEU A CA 1
ATOM 655 C C . LEU A 1 83 ? 3.827 -3.273 -11.584 1.00 89.19 83 LEU A C 1
ATOM 657 O O . LEU A 1 83 ? 4.933 -2.737 -11.464 1.00 89.19 83 LEU A O 1
ATOM 661 N N . LYS A 1 84 ? 3.483 -3.949 -12.687 1.00 87.50 84 LYS A N 1
ATOM 662 C CA . LYS A 1 84 ? 4.371 -4.094 -13.850 1.00 87.50 84 LYS A CA 1
ATOM 663 C C . LYS A 1 84 ? 4.690 -2.747 -14.492 1.00 87.50 84 LYS A C 1
ATOM 665 O O . LYS A 1 84 ? 5.848 -2.495 -14.821 1.00 87.50 84 LYS A O 1
ATOM 670 N N . SER A 1 85 ? 3.691 -1.877 -14.625 1.00 84.62 85 SER A N 1
ATOM 671 C CA . SER A 1 85 ? 3.859 -0.526 -15.165 1.00 84.62 85 SER A CA 1
ATOM 672 C C . SER A 1 85 ? 4.830 0.303 -14.314 1.00 84.62 85 SER A C 1
ATOM 674 O O . SER A 1 85 ? 5.807 0.847 -14.835 1.00 84.62 85 SER A O 1
ATOM 676 N N . ARG A 1 86 ? 4.657 0.313 -12.983 1.00 87.44 86 ARG A N 1
ATOM 677 C CA . ARG A 1 86 ? 5.569 1.003 -12.051 1.00 87.44 86 ARG A CA 1
ATOM 678 C C . ARG A 1 86 ? 6.994 0.458 -12.118 1.00 87.44 86 ARG A C 1
ATOM 680 O O . ARG A 1 86 ? 7.946 1.237 -12.173 1.00 87.44 86 ARG A O 1
ATOM 687 N N . GLN A 1 87 ? 7.161 -0.864 -12.129 1.00 88.88 87 GLN A N 1
ATOM 688 C CA . GLN A 1 87 ? 8.483 -1.491 -12.250 1.00 88.88 87 GLN A CA 1
ATOM 689 C C . GLN A 1 87 ? 9.164 -1.128 -13.572 1.00 88.88 87 GLN A C 1
ATOM 691 O O . GLN A 1 87 ? 10.363 -0.838 -13.592 1.00 88.88 87 GLN A O 1
ATOM 696 N N . MET A 1 88 ? 8.401 -1.093 -14.665 1.00 85.81 88 MET A N 1
ATOM 697 C CA . MET A 1 88 ? 8.913 -0.691 -15.967 1.00 85.81 88 MET A CA 1
ATOM 698 C C . MET A 1 88 ? 9.359 0.767 -15.972 1.00 85.81 88 MET A C 1
ATOM 700 O O . MET A 1 88 ? 10.480 1.048 -16.389 1.00 85.81 88 MET A O 1
ATOM 704 N N . ALA A 1 89 ? 8.543 1.681 -15.445 1.00 84.19 89 ALA A N 1
ATOM 705 C CA . ALA A 1 89 ? 8.895 3.094 -15.350 1.00 84.19 89 ALA A CA 1
ATOM 706 C C . ALA A 1 89 ? 10.215 3.305 -14.585 1.00 84.19 89 ALA A C 1
ATOM 708 O O . ALA A 1 89 ? 11.094 4.042 -15.033 1.00 84.19 89 ALA A O 1
ATOM 709 N N . LEU A 1 90 ? 10.411 2.596 -13.467 1.00 87.12 90 LEU A N 1
ATOM 710 C CA . LEU A 1 90 ? 11.666 2.646 -12.710 1.00 87.12 90 LEU A CA 1
ATOM 711 C C . LEU A 1 90 ? 12.852 2.050 -13.485 1.00 87.12 90 LEU A C 1
ATOM 713 O O . LEU A 1 90 ? 13.958 2.594 -13.430 1.00 87.12 90 LEU A O 1
ATOM 717 N N . SER A 1 91 ? 12.636 0.950 -14.211 1.00 86.94 91 SER A N 1
ATOM 718 C CA . SER A 1 91 ? 13.655 0.324 -15.063 1.00 86.94 91 SER A CA 1
ATOM 719 C C . SER A 1 91 ? 14.099 1.264 -16.186 1.00 86.94 91 SER A C 1
ATOM 721 O O . SER A 1 91 ? 15.294 1.483 -16.376 1.00 86.94 91 SER A O 1
ATOM 723 N N . VAL A 1 92 ? 13.139 1.900 -16.856 1.00 84.75 92 VAL A N 1
ATOM 724 C CA . VAL A 1 92 ? 13.331 2.941 -17.873 1.00 84.75 92 VAL A CA 1
ATOM 725 C C . VAL A 1 92 ? 14.170 4.095 -17.320 1.00 84.75 92 VAL A C 1
ATOM 727 O O . VAL A 1 92 ? 15.213 4.421 -17.888 1.00 84.75 92 VAL A O 1
ATOM 730 N N . CYS A 1 93 ? 13.792 4.665 -16.172 1.00 84.62 93 CYS A N 1
ATOM 731 C CA . CYS A 1 93 ? 14.566 5.732 -15.532 1.00 84.62 93 CYS A CA 1
ATOM 732 C C . CYS A 1 93 ? 16.013 5.304 -15.247 1.00 84.62 93 CYS A C 1
ATOM 734 O O . CYS A 1 93 ? 16.952 6.063 -15.496 1.00 84.62 93 CYS A O 1
ATOM 736 N N . ARG A 1 94 ? 16.213 4.072 -14.762 1.00 87.81 94 ARG A N 1
ATOM 737 C CA . ARG A 1 94 ? 17.551 3.526 -14.506 1.00 87.81 94 ARG A CA 1
ATOM 738 C C . ARG A 1 94 ? 18.366 3.398 -15.791 1.00 87.81 94 ARG A C 1
ATOM 740 O O . ARG A 1 94 ? 19.543 3.751 -15.784 1.00 87.81 94 ARG A O 1
ATOM 747 N N . GLN A 1 95 ? 17.757 2.930 -16.876 1.00 85.62 95 GLN A N 1
ATOM 748 C CA . GLN A 1 95 ? 18.421 2.812 -18.173 1.00 85.62 95 GLN A CA 1
ATOM 749 C C . GLN A 1 95 ? 18.828 4.179 -18.722 1.00 85.62 95 GLN A C 1
ATOM 751 O O . GLN A 1 95 ? 19.964 4.320 -19.161 1.00 85.62 95 GLN A O 1
ATOM 756 N N . ILE A 1 96 ? 17.972 5.202 -18.630 1.00 85.69 96 ILE A N 1
ATOM 757 C CA . ILE A 1 96 ? 18.321 6.575 -19.041 1.00 85.69 96 ILE A CA 1
ATOM 758 C C . ILE A 1 96 ? 19.549 7.071 -18.267 1.00 85.69 96 ILE A C 1
ATOM 760 O O . ILE A 1 96 ? 20.511 7.552 -18.865 1.00 85.69 96 ILE A O 1
ATOM 764 N N . VAL A 1 97 ? 19.546 6.922 -16.937 1.00 87.62 97 VAL A N 1
ATOM 765 C CA . VAL A 1 97 ? 20.679 7.328 -16.087 1.00 87.62 97 VAL A CA 1
ATOM 766 C C . VAL A 1 97 ? 21.954 6.574 -16.464 1.00 87.62 97 VAL A C 1
ATOM 768 O O . VAL A 1 97 ? 23.027 7.173 -16.497 1.00 87.62 97 VAL A O 1
ATOM 771 N N . GLN A 1 98 ? 21.850 5.278 -16.756 1.00 87.81 98 GLN A N 1
ATOM 772 C CA . GLN A 1 98 ? 22.995 4.465 -17.150 1.00 87.81 98 GLN A CA 1
ATOM 773 C C . GLN A 1 98 ? 23.549 4.884 -18.519 1.00 87.81 98 GLN A C 1
ATOM 775 O O . GLN A 1 98 ? 24.742 5.123 -18.637 1.00 87.81 98 GLN A O 1
ATOM 780 N N . SER A 1 99 ? 22.676 5.112 -19.500 1.00 86.06 99 SER A N 1
ATOM 781 C CA . SER A 1 99 ? 23.039 5.616 -20.836 1.00 86.06 99 SER A CA 1
ATOM 782 C C . SER A 1 99 ? 23.805 6.937 -20.750 1.00 86.06 99 SER A C 1
ATOM 784 O O . SER A 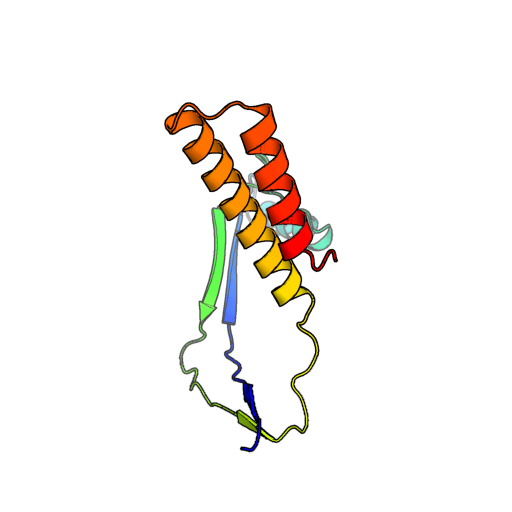1 99 ? 24.841 7.122 -21.384 1.00 86.06 99 SER A O 1
ATOM 786 N N . ALA A 1 100 ? 23.323 7.853 -19.900 1.00 84.06 100 ALA A N 1
ATOM 787 C CA . ALA A 1 100 ? 23.978 9.134 -19.666 1.00 84.06 100 ALA A CA 1
ATOM 788 C C . ALA A 1 100 ? 25.364 8.977 -19.015 1.00 84.06 100 ALA A C 1
ATOM 790 O O . ALA A 1 100 ? 26.270 9.749 -19.321 1.00 84.06 100 ALA A O 1
ATOM 791 N N . ARG A 1 101 ? 25.541 7.988 -18.128 1.00 88.25 101 ARG A N 1
ATOM 792 C CA . ARG A 1 101 ? 26.844 7.662 -17.519 1.00 88.25 101 ARG A CA 1
ATOM 793 C C . ARG A 1 101 ? 27.809 7.040 -18.519 1.00 88.25 101 ARG A C 1
ATOM 795 O O . ARG A 1 101 ? 28.994 7.349 -18.469 1.00 88.25 101 ARG A O 1
ATOM 802 N N . ASP A 1 102 ? 27.294 6.216 -19.422 1.00 89.12 102 ASP A N 1
ATOM 803 C CA . ASP A 1 102 ? 28.080 5.522 -20.442 1.00 89.12 102 ASP A CA 1
ATOM 804 C C . ASP A 1 102 ? 28.444 6.439 -21.626 1.00 89.12 102 ASP A C 1
ATOM 806 O O . ASP A 1 102 ? 29.182 6.037 -22.523 1.00 89.12 102 ASP A O 1
ATOM 810 N N . GLY A 1 103 ? 27.971 7.692 -21.613 1.00 86.75 103 GLY A N 1
ATOM 811 C CA . GLY A 1 103 ? 28.243 8.676 -22.659 1.00 86.75 103 GLY A CA 1
ATOM 812 C C . GLY A 1 103 ? 27.486 8.403 -23.959 1.00 86.75 103 GLY A C 1
ATOM 813 O O . GLY A 1 103 ? 27.920 8.855 -25.017 1.00 86.75 103 GLY A O 1
ATOM 814 N N . GLU A 1 104 ? 26.379 7.659 -23.890 1.00 84.00 104 GLU A N 1
ATOM 815 C CA . GLU A 1 104 ? 25.527 7.371 -25.040 1.00 84.00 104 GLU A CA 1
ATOM 816 C C . GLU A 1 104 ? 24.878 8.652 -25.583 1.00 84.00 104 GLU A C 1
ATOM 818 O O . GLU A 1 104 ? 24.539 9.575 -24.830 1.00 84.00 104 GLU A O 1
ATOM 823 N N . ASP A 1 105 ? 24.684 8.706 -26.904 1.00 88.81 105 ASP A N 1
ATOM 824 C CA . ASP A 1 105 ? 23.916 9.783 -27.515 1.00 88.81 105 ASP A CA 1
ATOM 825 C C . ASP A 1 105 ? 22.491 9.807 -26.947 1.00 88.81 105 ASP A C 1
ATOM 827 O O . ASP A 1 105 ? 21.815 8.781 -26.832 1.00 88.81 105 ASP A O 1
ATOM 831 N N . LYS A 1 106 ? 22.020 11.002 -26.584 1.00 79.75 106 LYS A N 1
ATOM 832 C CA . LYS A 1 106 ? 20.739 11.158 -25.891 1.00 79.75 106 LYS A CA 1
ATOM 833 C C . LYS A 1 106 ? 19.568 10.651 -26.727 1.00 79.75 106 LYS A C 1
ATOM 835 O O . LYS A 1 106 ? 18.657 10.069 -26.151 1.00 79.75 106 LYS A O 1
ATOM 840 N N . ALA A 1 107 ? 19.576 10.864 -28.044 1.00 82.56 107 ALA A N 1
ATOM 841 C CA . ALA A 1 107 ? 18.483 10.420 -28.903 1.00 82.56 107 ALA A CA 1
ATOM 842 C C . ALA A 1 107 ? 18.426 8.887 -28.952 1.00 82.56 107 ALA A C 1
ATOM 844 O O . ALA A 1 107 ? 17.368 8.317 -28.709 1.00 82.56 107 ALA A O 1
ATOM 845 N N . GLN A 1 108 ? 19.575 8.222 -29.118 1.00 79.94 108 GLN A N 1
ATOM 846 C CA . GLN A 1 108 ? 19.649 6.753 -29.084 1.00 79.94 108 GLN A CA 1
ATOM 847 C C . GLN A 1 108 ? 19.206 6.173 -27.735 1.00 79.94 108 GLN A C 1
ATOM 849 O O . GLN A 1 108 ? 18.455 5.196 -27.692 1.00 79.94 108 GLN A O 1
ATOM 854 N N . ALA A 1 109 ? 19.620 6.805 -26.634 1.00 79.56 109 ALA A N 1
ATOM 855 C CA . ALA A 1 109 ? 19.215 6.398 -25.296 1.00 79.56 109 ALA A CA 1
ATOM 856 C C . ALA A 1 109 ? 17.693 6.506 -25.097 1.00 79.56 109 ALA A C 1
ATOM 858 O O . ALA A 1 109 ? 17.084 5.588 -24.546 1.00 79.56 109 ALA A O 1
ATOM 859 N N . PHE A 1 110 ? 17.071 7.602 -25.546 1.00 82.44 110 PHE A N 1
ATOM 860 C CA . PHE A 1 110 ? 15.623 7.791 -25.433 1.00 82.44 110 PHE A CA 1
ATOM 861 C C . PHE A 1 110 ? 14.832 6.845 -26.340 1.00 82.44 110 PHE A C 1
ATOM 863 O O . PHE A 1 110 ? 13.861 6.262 -25.862 1.00 82.44 110 PHE A O 1
ATOM 870 N N . ASP A 1 111 ? 15.266 6.627 -27.584 1.00 85.25 111 ASP A N 1
ATOM 871 C CA . ASP A 1 111 ? 14.598 5.712 -28.519 1.00 85.25 111 ASP A CA 1
ATOM 872 C C . ASP A 1 111 ? 14.597 4.273 -27.981 1.00 85.25 111 ASP A C 1
ATOM 874 O O . ASP A 1 111 ? 13.548 3.633 -27.899 1.00 85.25 111 ASP A O 1
ATOM 878 N N . ARG A 1 112 ? 15.744 3.770 -27.500 1.00 82.19 112 ARG A N 1
ATOM 879 C CA . ARG A 1 112 ? 15.831 2.422 -26.905 1.00 82.19 112 ARG A CA 1
ATOM 880 C C . ARG A 1 112 ? 14.917 2.266 -25.690 1.00 82.19 112 ARG A C 1
ATOM 882 O O . ARG A 1 112 ? 14.299 1.216 -25.488 1.00 82.19 112 ARG A O 1
ATOM 889 N N . VAL A 1 113 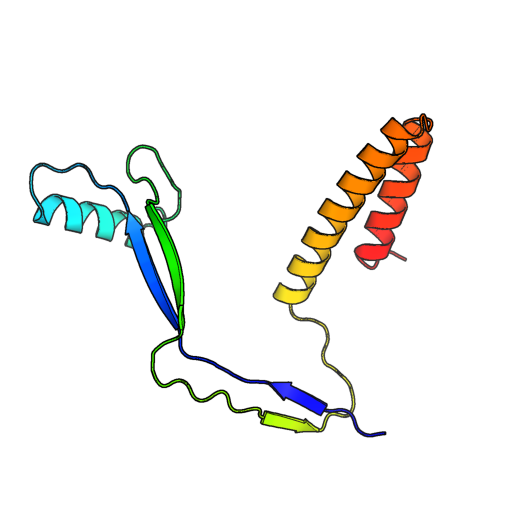? 14.876 3.291 -24.846 1.00 82.00 113 VAL A N 1
ATOM 890 C CA . VAL A 1 113 ? 14.071 3.294 -23.624 1.00 82.00 113 VAL A CA 1
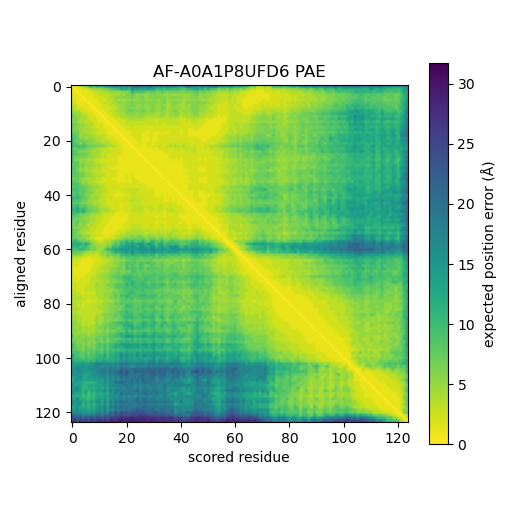ATOM 891 C C . VAL A 1 113 ? 12.577 3.352 -23.950 1.00 82.00 113 VAL A C 1
ATOM 893 O O . VAL A 1 113 ? 11.794 2.654 -23.306 1.00 82.00 113 VAL A O 1
ATOM 896 N N . TYR A 1 114 ? 12.187 4.126 -24.963 1.00 80.94 114 TYR A N 1
ATOM 897 C CA . TYR A 1 114 ? 10.816 4.201 -25.460 1.00 80.94 114 TYR A CA 1
ATOM 898 C C . TYR A 1 114 ? 10.334 2.851 -26.009 1.00 80.94 114 TYR A C 1
ATOM 900 O O . TYR A 1 114 ? 9.293 2.358 -25.576 1.00 80.94 114 TYR A O 1
ATOM 908 N N . GLU A 1 115 ? 11.127 2.199 -26.860 1.00 83.12 115 GLU A N 1
ATOM 909 C CA . GLU A 1 115 ? 10.817 0.860 -27.385 1.00 83.12 115 GLU A CA 1
ATOM 910 C C . GLU A 1 115 ? 10.694 -0.186 -26.266 1.00 83.12 115 GLU A C 1
ATOM 912 O O . GLU A 1 115 ? 9.763 -0.993 -26.234 1.00 83.12 115 GLU A O 1
ATOM 917 N N . SER A 1 116 ? 11.591 -0.132 -25.276 1.00 77.50 116 SER A N 1
ATOM 918 C CA . SER A 1 116 ? 11.532 -1.021 -24.107 1.00 77.50 116 SER A CA 1
ATOM 919 C C . SER A 1 116 ? 10.260 -0.803 -23.279 1.00 77.50 116 SER A C 1
ATOM 921 O O . SER A 1 116 ? 9.673 -1.766 -22.782 1.00 77.50 116 SER A O 1
ATOM 923 N N . ALA A 1 117 ? 9.815 0.450 -23.146 1.00 77.06 117 ALA A N 1
ATOM 924 C CA . ALA A 1 117 ? 8.575 0.793 -22.460 1.00 77.06 117 ALA A CA 1
ATOM 925 C C . ALA A 1 117 ? 7.333 0.314 -23.235 1.00 77.06 117 ALA A C 1
ATOM 927 O O . ALA A 1 117 ? 6.402 -0.204 -22.619 1.00 77.06 117 ALA A O 1
ATOM 928 N N . LEU A 1 118 ? 7.323 0.430 -24.568 1.00 78.88 118 LEU A N 1
ATOM 929 C CA . LEU A 1 118 ? 6.232 -0.067 -25.416 1.00 78.88 118 LEU A CA 1
ATOM 930 C C . LEU A 1 118 ? 6.076 -1.588 -25.325 1.00 78.88 118 LEU A C 1
ATOM 932 O O . LEU A 1 118 ? 4.975 -2.071 -25.052 1.00 78.88 118 LEU A O 1
ATOM 936 N N . LEU A 1 119 ? 7.174 -2.338 -25.465 1.00 75.56 119 LEU A N 1
ATOM 937 C CA . LEU A 1 119 ? 7.169 -3.801 -25.338 1.00 75.56 119 LEU A CA 1
ATOM 938 C C . LEU A 1 119 ? 6.633 -4.252 -23.974 1.00 75.56 119 LEU A C 1
ATOM 940 O O . LEU A 1 119 ? 5.865 -5.208 -23.866 1.00 75.56 119 LEU A O 1
ATOM 944 N N . ALA A 1 120 ? 7.008 -3.538 -22.915 1.00 68.06 120 ALA A N 1
ATOM 945 C CA . ALA A 1 120 ? 6.569 -3.830 -21.560 1.00 68.06 120 ALA A CA 1
ATOM 946 C C . ALA A 1 120 ? 5.084 -3.554 -21.298 1.00 68.06 120 ALA A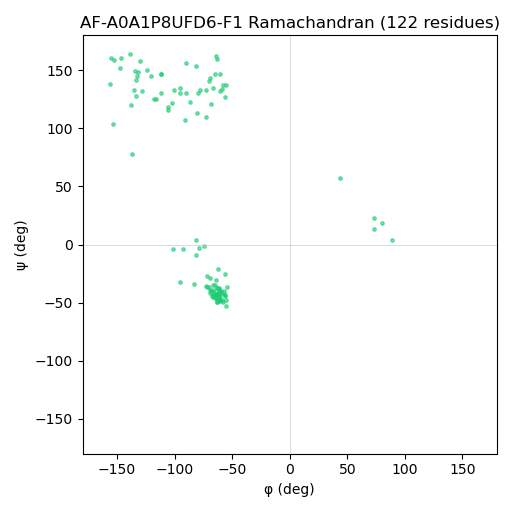 C 1
ATOM 948 O O . ALA A 1 120 ? 4.475 -4.227 -20.465 1.00 68.06 120 ALA A O 1
ATOM 949 N N . LEU A 1 121 ? 4.498 -2.591 -22.011 1.00 69.88 121 LEU A N 1
ATOM 950 C CA . LEU A 1 121 ? 3.067 -2.288 -21.964 1.00 69.88 121 LEU A CA 1
ATOM 951 C C . LEU A 1 121 ? 2.232 -3.228 -22.853 1.00 69.88 121 LEU A C 1
ATOM 953 O O . LEU A 1 121 ? 1.016 -3.070 -22.941 1.00 69.88 121 LEU A O 1
ATOM 957 N N . GLY A 1 122 ? 2.860 -4.227 -23.483 1.00 65.06 122 GLY A N 1
ATOM 958 C CA . GLY A 1 122 ? 2.195 -5.158 -24.393 1.00 65.06 122 GLY A CA 1
ATOM 959 C C . GLY A 1 122 ? 1.985 -4.592 -25.798 1.00 65.06 122 GLY A C 1
ATOM 960 O O . GLY A 1 122 ? 1.153 -5.116 -26.537 1.00 65.06 122 GLY A O 1
ATOM 961 N N . GLY A 1 123 ? 2.717 -3.534 -26.162 1.00 51.78 123 GLY A N 1
ATOM 962 C CA . GLY A 1 123 ? 2.803 -3.056 -27.535 1.00 51.78 123 GLY A CA 1
ATOM 963 C C . GLY A 1 123 ? 3.550 -4.069 -28.398 1.00 51.78 123 GLY A C 1
ATOM 964 O O . GLY A 1 123 ? 4.697 -4.409 -28.105 1.00 51.78 123 GLY A O 1
ATOM 965 N N . ALA A 1 124 ? 2.866 -4.560 -29.429 1.00 41.06 124 ALA A N 1
ATOM 966 C CA . ALA A 1 124 ? 3.465 -5.170 -30.610 1.00 41.06 124 ALA A CA 1
ATOM 967 C C . ALA A 1 124 ? 3.549 -4.120 -31.720 1.00 41.06 124 ALA A C 1
ATOM 969 O O . ALA A 1 124 ? 2.610 -3.290 -31.793 1.00 41.06 124 ALA A O 1
#

Secondary structure (DSSP, 8-state):
--EEEEE----EEEEEEE----SSHHHHHHHHHHHHHTT-TTS-BTTB-EEEEEEEEPTT-----EEEEESSPPPPPHHHHHHHHHHHHHHHHHHHHHHHHTT--HHHHHHHHHHHHHHHTT--